Protein AF-A0A0M3IWB3-F1 (afdb_monomer)

Solvent-accessible surface area (backbone atoms only — not comparable to full-atom values): 6618 Å² total; per-residue (Å²): 132,57,75,64,59,54,53,50,51,54,52,51,48,53,53,42,49,54,52,33,54,54,52,48,64,67,45,49,62,55,31,50,73,70,66,42,45,44,66,56,84,92,49,93,61,86,59,78,41,57,66,69,60,64,56,52,48,50,52,42,48,53,53,50,46,64,68,48,54,59,56,63,51,50,56,49,54,63,53,45,62,64,67,50,47,62,61,55,49,57,51,50,55,54,48,51,54,52,51,52,52,52,53,50,51,50,50,51,53,53,55,60,66,71,75,113

Mean predicted aligned error: 12.79 Å

Sequence (116 aa):
MTPLSLFASVLLSCVGGFISYHTILEYLPIFIQRKLYGKDQCKISNVPIPEPVGVISAAVYLIVMFIFIPFPFYEWTQTEWVFVSPQRFVYRDTLELLLNNMRGILRLIRSILFIY

InterPro domains:
  IPR033895 UDP-GlcNAc-dolichyl-phosphate GlcNAc phosphotransferase [PTHR10571] (4-83)

Radius of gyration: 32.8 Å; Cα contacts (8 Å, |Δi|>4): 49; chains: 1; bounding box: 59×48×95 Å

Nearest PDB structures (foldseek):
  6bw6-assembly2_C  TM=9.543E-01  e=9.085E-04  Homo sapiens
  6bw5-assembly2_C  TM=9.530E-01  e=1.114E-03  Homo sapiens
  6bw6-assembly1_A  TM=9.568E-01  e=1.794E-03  Homo sapiens
  6bw6-assembly1_B  TM=9.631E-01  e=2.200E-03  Homo sapiens
  6bw6-assembly2_D  TM=9.592E-01  e=2.355E-03  Homo sapiens

Organism: Ascaris lumbricoides (NCBI:txid6252)

pLDDT: mean 83.45, std 11.67, range [49.53, 96.31]

Foldseek 3Di:
DPVVLVVLLVVLVVVLVVVLVVVLVVCFVVQVVVVQWDADPVDPDRDTGHDVSVVSSVVSVVVSVVVSVVPVVVVVVVVVVVVVVVVVVVVVVVVVVVVVVVVVVVVVVVVVVVVD

Structure (mmCIF, N/CA/C/O backbone):
data_AF-A0A0M3IWB3-F1
#
_entry.id   AF-A0A0M3IWB3-F1
#
loop_
_atom_site.group_PDB
_atom_site.id
_atom_site.type_symbol
_atom_site.label_atom_id
_atom_site.label_alt_id
_atom_site.label_comp_id
_atom_site.label_asym_id
_atom_site.label_entity_id
_atom_site.label_seq_id
_atom_site.pdbx_PDB_ins_code
_atom_site.Cartn_x
_atom_site.Cartn_y
_atom_site.Cartn_z
_atom_site.occupancy
_atom_site.B_iso_or_equiv
_atom_site.auth_seq_id
_atom_site.auth_comp_id
_atom_site.auth_asym_id
_atom_site.auth_atom_id
_atom_site.pdbx_PDB_model_num
ATOM 1 N N . MET A 1 1 ? 18.273 -1.103 -5.853 1.00 59.25 1 MET A N 1
ATOM 2 C CA . MET A 1 1 ? 16.978 -0.396 -5.812 1.00 59.25 1 MET A CA 1
ATOM 3 C C . MET A 1 1 ? 17.151 0.882 -6.588 1.00 59.25 1 MET A C 1
ATOM 5 O O . MET A 1 1 ? 18.005 1.686 -6.221 1.00 59.25 1 MET A O 1
ATOM 9 N N . THR A 1 2 ? 16.441 1.035 -7.699 1.00 74.81 2 THR A N 1
ATOM 10 C CA . THR A 1 2 ? 16.530 2.293 -8.444 1.00 74.81 2 THR A CA 1
ATOM 11 C C . THR A 1 2 ? 15.846 3.406 -7.636 1.00 74.81 2 THR A C 1
ATOM 13 O O . THR A 1 2 ? 14.903 3.121 -6.890 1.00 74.81 2 THR A O 1
ATOM 16 N N . PRO A 1 3 ? 16.265 4.677 -7.760 1.00 81.69 3 PRO A N 1
ATOM 17 C CA . PRO A 1 3 ? 15.565 5.794 -7.117 1.00 81.69 3 PRO A CA 1
ATOM 18 C C . PRO A 1 3 ? 14.075 5.865 -7.503 1.00 81.69 3 PRO A C 1
ATOM 20 O O . PRO A 1 3 ? 13.265 6.370 -6.728 1.00 81.69 3 PRO A O 1
ATOM 23 N N . LEU A 1 4 ? 13.695 5.294 -8.654 1.00 80.06 4 LEU A N 1
ATOM 24 C CA . LEU A 1 4 ? 12.310 5.186 -9.106 1.00 80.06 4 LEU A CA 1
ATOM 25 C C . LEU A 1 4 ? 11.465 4.286 -8.189 1.00 80.06 4 LEU A C 1
ATOM 27 O O . LEU A 1 4 ? 10.370 4.688 -7.806 1.00 80.06 4 LEU A O 1
ATOM 31 N N . SER A 1 5 ? 11.971 3.114 -7.780 1.00 82.50 5 SER A N 1
ATOM 32 C CA . SER A 1 5 ? 11.256 2.229 -6.838 1.00 82.50 5 SER A CA 1
ATOM 33 C C . SER A 1 5 ? 11.033 2.865 -5.466 1.00 82.50 5 SER A C 1
ATOM 35 O O . SER A 1 5 ? 9.981 2.668 -4.860 1.00 82.50 5 SER A O 1
ATOM 37 N N . LEU A 1 6 ? 11.997 3.660 -4.992 1.00 84.81 6 LEU A N 1
ATOM 38 C CA . LEU A 1 6 ? 11.894 4.387 -3.725 1.00 84.81 6 LEU A CA 1
ATOM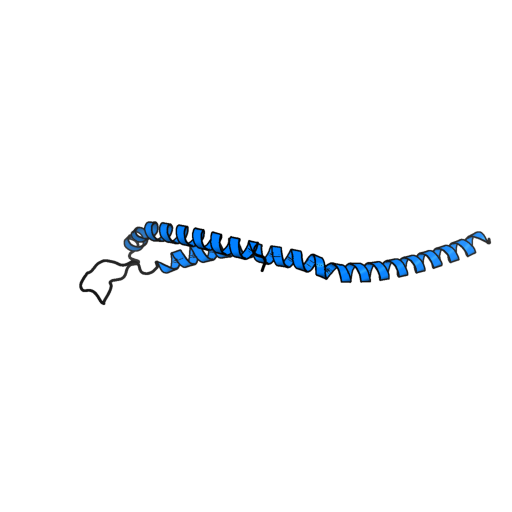 39 C C . LEU A 1 6 ? 10.862 5.514 -3.809 1.00 84.81 6 LEU A C 1
ATOM 41 O O . LEU A 1 6 ? 10.055 5.686 -2.902 1.00 84.81 6 LEU A O 1
ATOM 45 N N . PHE A 1 7 ? 10.850 6.265 -4.910 1.00 89.00 7 PHE A N 1
ATOM 46 C CA . PHE A 1 7 ? 9.839 7.300 -5.111 1.00 89.00 7 PHE A CA 1
ATOM 47 C C . PHE A 1 7 ? 8.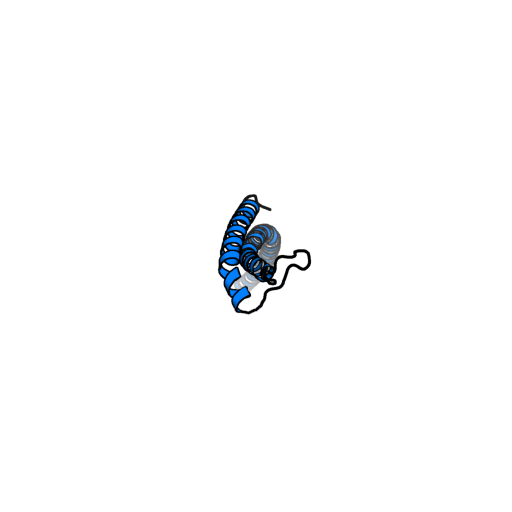435 6.694 -5.236 1.00 89.00 7 PHE A C 1
ATOM 49 O O . PHE A 1 7 ? 7.489 7.185 -4.620 1.00 89.00 7 PHE A O 1
ATOM 56 N N . ALA A 1 8 ? 8.313 5.586 -5.973 1.00 87.44 8 ALA A N 1
ATOM 57 C CA . ALA A 1 8 ? 7.064 4.850 -6.104 1.00 87.44 8 ALA A CA 1
ATOM 58 C C . ALA A 1 8 ? 6.559 4.348 -4.744 1.00 87.44 8 ALA A C 1
ATOM 60 O O . ALA A 1 8 ? 5.387 4.543 -4.440 1.00 87.44 8 ALA A O 1
ATOM 61 N N . SER A 1 9 ? 7.419 3.769 -3.897 1.00 89.44 9 SER A N 1
ATOM 62 C CA . SER A 1 9 ? 7.004 3.254 -2.584 1.00 89.44 9 SER A CA 1
ATOM 63 C C . SER A 1 9 ? 6.551 4.356 -1.625 1.00 89.44 9 SER A C 1
ATOM 65 O O . SER A 1 9 ? 5.553 4.179 -0.921 1.00 89.44 9 SER A O 1
ATOM 67 N N . VAL A 1 10 ? 7.221 5.512 -1.624 1.00 92.62 10 VAL A N 1
ATOM 68 C CA . VAL A 1 10 ? 6.823 6.673 -0.813 1.00 92.62 10 VAL A CA 1
ATOM 69 C C . VAL A 1 10 ? 5.476 7.219 -1.279 1.00 92.62 10 VAL A C 1
ATOM 71 O O . VAL A 1 10 ? 4.579 7.413 -0.459 1.00 92.62 10 VAL A O 1
ATOM 74 N N . LEU A 1 11 ? 5.292 7.406 -2.589 1.00 93.12 11 LEU A N 1
ATOM 75 C CA . LEU A 1 11 ? 4.034 7.903 -3.150 1.00 93.12 11 LEU A CA 1
ATOM 76 C C . LEU A 1 11 ? 2.878 6.941 -2.848 1.00 93.12 11 LEU A C 1
ATOM 78 O O . LEU A 1 11 ? 1.831 7.373 -2.363 1.00 93.12 11 LEU A O 1
ATOM 82 N N . LEU A 1 12 ? 3.085 5.637 -3.055 1.00 91.50 12 LEU A N 1
ATOM 83 C CA . LEU A 1 12 ? 2.086 4.605 -2.767 1.00 91.50 12 LEU A CA 1
ATOM 84 C C . LEU A 1 12 ? 1.734 4.553 -1.273 1.00 91.50 12 LEU A C 1
ATOM 86 O O . LEU A 1 12 ? 0.573 4.351 -0.928 1.00 91.50 12 LEU A O 1
ATOM 90 N N . SER A 1 13 ? 2.710 4.781 -0.391 1.00 92.56 13 SER A N 1
ATOM 91 C CA . SER A 1 13 ? 2.494 4.824 1.061 1.00 92.56 13 SER A CA 1
ATOM 92 C C . SER A 1 13 ? 1.687 6.050 1.487 1.00 92.56 13 SER A C 1
ATOM 94 O O . SER A 1 13 ? 0.764 5.919 2.288 1.00 92.56 13 SER A O 1
ATOM 96 N N . CYS A 1 14 ? 1.971 7.230 0.925 1.00 95.25 14 CYS A N 1
ATOM 97 C CA . CYS A 1 14 ? 1.189 8.443 1.186 1.00 95.25 14 CYS A CA 1
ATOM 98 C C . CYS A 1 14 ? -0.264 8.284 0.721 1.00 95.25 14 CYS A C 1
ATOM 100 O O . CYS A 1 14 ? -1.194 8.582 1.471 1.00 95.25 14 CYS A O 1
ATOM 102 N N . VAL A 1 15 ? -0.464 7.764 -0.493 1.00 95.00 15 VAL A N 1
ATOM 103 C CA . VAL A 1 15 ? -1.800 7.499 -1.047 1.00 95.00 15 VAL A CA 1
ATOM 104 C C . VAL A 1 15 ? -2.526 6.430 -0.228 1.00 95.00 15 VAL A C 1
ATOM 106 O O . VAL A 1 15 ? -3.680 6.624 0.144 1.00 95.00 15 VAL A O 1
ATOM 109 N N . GLY A 1 16 ? -1.849 5.335 0.121 1.00 93.81 16 GLY A N 1
ATOM 110 C CA . GLY A 1 16 ? -2.402 4.276 0.964 1.00 93.81 16 GLY A CA 1
ATOM 111 C C . GLY A 1 16 ? -2.806 4.775 2.352 1.00 93.81 16 GLY A C 1
ATOM 112 O O . GLY A 1 16 ? -3.879 4.430 2.841 1.00 93.81 16 GLY A O 1
ATOM 113 N N . GLY A 1 17 ? -1.996 5.642 2.966 1.00 94.50 17 GLY A N 1
ATOM 114 C CA . GLY A 1 17 ? -2.314 6.285 4.241 1.00 94.50 17 GLY A CA 1
ATOM 115 C C . GLY A 1 17 ? -3.538 7.197 4.151 1.00 94.50 17 GLY A C 1
ATOM 116 O O . GLY A 1 17 ? -4.417 7.126 5.009 1.00 94.50 17 GLY A O 1
ATOM 117 N N . PHE A 1 18 ? -3.637 7.994 3.084 1.00 96.31 18 PHE A N 1
ATOM 118 C CA . PHE A 1 18 ? -4.791 8.860 2.833 1.00 96.31 18 PHE A CA 1
ATOM 119 C C . PHE A 1 18 ? -6.084 8.055 2.643 1.00 96.31 18 PHE A C 1
ATOM 121 O O . PHE A 1 18 ? -7.093 8.342 3.287 1.00 96.31 18 PHE A O 1
ATOM 128 N N . ILE A 1 19 ? -6.040 7.005 1.817 1.00 95.19 19 ILE A N 1
ATOM 129 C CA . ILE A 1 19 ? -7.179 6.106 1.595 1.00 95.19 19 ILE A CA 1
ATOM 130 C C . ILE A 1 19 ? -7.580 5.434 2.910 1.00 95.19 19 ILE A C 1
ATOM 132 O O . ILE A 1 19 ? -8.744 5.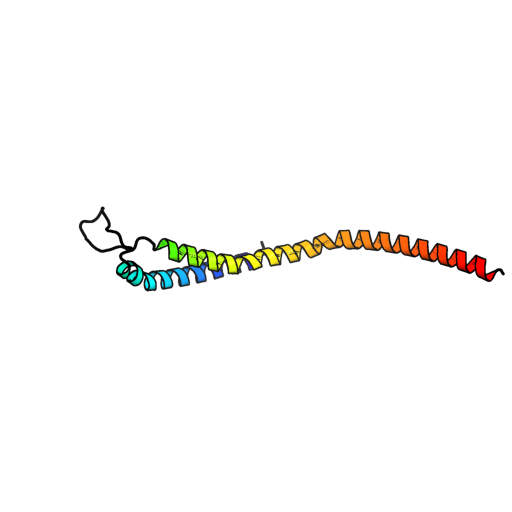495 3.291 1.00 95.19 19 ILE A O 1
ATOM 136 N N . SER A 1 20 ? -6.619 4.861 3.640 1.00 95.25 20 SER A N 1
ATOM 137 C CA . SER A 1 20 ? -6.865 4.204 4.928 1.00 95.25 20 SER A CA 1
ATOM 138 C C . SER A 1 20 ? -7.550 5.141 5.923 1.00 95.25 20 SER A C 1
ATOM 140 O O . SER A 1 20 ? -8.550 4.763 6.528 1.00 95.25 20 SER A O 1
ATOM 142 N N . TYR A 1 21 ? -7.085 6.388 6.044 1.00 95.38 21 TYR A N 1
ATOM 143 C CA . TYR A 1 21 ? -7.698 7.380 6.927 1.00 95.38 21 TYR A CA 1
ATOM 144 C C . TYR A 1 21 ? -9.169 7.648 6.575 1.00 95.38 21 TYR A C 1
ATOM 146 O O . TYR A 1 21 ? -10.039 7.567 7.445 1.00 95.38 21 TYR A O 1
ATOM 154 N N . HIS A 1 22 ? -9.458 7.913 5.299 1.00 95.69 22 HIS A N 1
ATOM 155 C CA . HIS A 1 22 ? -10.823 8.175 4.844 1.00 95.69 22 HIS A CA 1
ATOM 156 C C . HIS A 1 22 ? -11.736 6.954 5.001 1.00 95.69 22 HIS A C 1
ATOM 158 O O . HIS A 1 22 ? -12.848 7.085 5.513 1.00 95.69 22 HIS A O 1
ATOM 164 N N . THR A 1 23 ? -11.258 5.764 4.634 1.00 93.62 23 THR A N 1
ATOM 165 C CA . THR A 1 23 ? -12.023 4.520 4.772 1.00 93.62 23 THR A CA 1
ATOM 166 C C . THR A 1 23 ? -12.290 4.188 6.237 1.00 93.62 23 THR A C 1
ATOM 168 O O . THR A 1 23 ? -13.393 3.772 6.571 1.00 93.62 23 THR A O 1
ATOM 171 N N . ILE A 1 24 ? -11.334 4.406 7.147 1.00 94.25 24 ILE A N 1
ATOM 172 C CA . ILE A 1 24 ? -11.576 4.185 8.578 1.00 94.25 24 ILE A CA 1
ATOM 173 C C . ILE A 1 24 ? -12.756 5.042 9.040 1.00 94.25 24 ILE A C 1
ATOM 175 O O . ILE A 1 24 ? -13.703 4.488 9.594 1.00 94.25 24 ILE A O 1
ATOM 179 N N . LEU A 1 25 ? -12.741 6.351 8.763 1.00 93.00 25 LEU A N 1
ATOM 180 C CA . LEU A 1 25 ? -13.802 7.271 9.189 1.00 93.00 25 LEU A CA 1
ATOM 181 C C . LEU A 1 25 ? -15.188 6.879 8.661 1.00 93.00 25 LEU A C 1
ATOM 183 O O . LEU A 1 25 ? -16.166 6.953 9.404 1.00 93.00 25 LEU A O 1
ATOM 187 N N . GLU A 1 26 ? -15.270 6.432 7.409 1.00 93.69 26 GLU A N 1
ATOM 188 C CA . GLU A 1 26 ?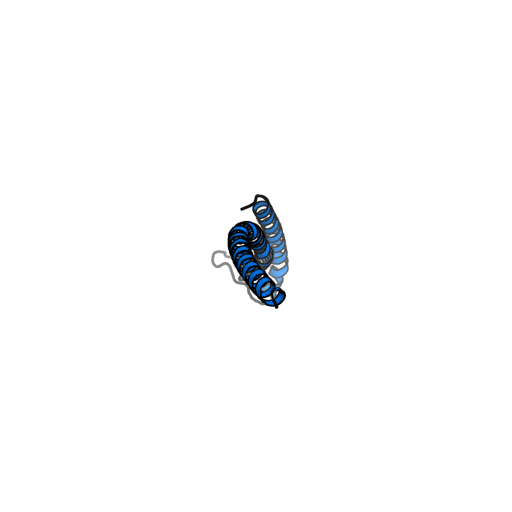 -16.526 6.015 6.778 1.00 93.69 26 GLU A CA 1
ATOM 189 C C . GLU A 1 26 ? -17.104 4.730 7.398 1.00 93.69 26 GLU A C 1
ATOM 191 O O . GLU A 1 26 ? -18.317 4.598 7.564 1.00 93.69 26 GLU A O 1
ATOM 196 N N . TYR A 1 27 ? -16.244 3.793 7.802 1.00 92.00 27 TYR A N 1
ATOM 197 C CA . TYR A 1 27 ? -16.667 2.494 8.334 1.00 92.00 27 TYR A CA 1
ATOM 198 C C . TYR A 1 27 ? -16.870 2.469 9.857 1.00 92.00 27 TYR A C 1
ATOM 200 O O . TYR A 1 27 ? -17.518 1.546 10.360 1.00 92.00 27 TYR A O 1
ATOM 208 N N . LEU A 1 28 ? -16.396 3.479 10.602 1.00 91.06 28 LEU A N 1
ATOM 209 C CA . LEU A 1 28 ? -16.676 3.639 12.041 1.00 91.06 28 LEU A CA 1
ATOM 210 C C . LEU A 1 28 ? -18.171 3.450 12.393 1.00 91.06 28 LEU A C 1
ATOM 212 O O . LEU A 1 28 ? -18.468 2.596 13.236 1.00 91.06 28 LEU A O 1
ATOM 216 N N . PRO A 1 29 ? -19.133 4.168 11.770 1.00 90.62 29 PRO A N 1
ATOM 217 C CA . PRO A 1 29 ? -20.551 4.004 12.096 1.00 90.62 29 PRO A CA 1
ATOM 218 C C . PRO A 1 29 ? -21.089 2.610 11.745 1.00 90.62 29 PRO A C 1
ATOM 220 O O . PRO A 1 29 ? -21.963 2.101 12.445 1.00 90.62 29 PRO A O 1
ATOM 223 N N . ILE A 1 30 ? -20.555 1.961 10.706 1.00 91.38 30 ILE A N 1
ATOM 224 C CA . ILE A 1 30 ? -20.993 0.631 10.256 1.00 91.38 30 ILE A CA 1
ATOM 225 C C . ILE A 1 30 ? -20.636 -0.434 11.301 1.00 91.38 30 ILE A C 1
ATOM 227 O O . ILE A 1 30 ? -21.449 -1.311 11.601 1.00 91.38 30 ILE A O 1
ATOM 231 N N . PHE A 1 31 ? -19.447 -0.356 11.903 1.00 91.38 31 P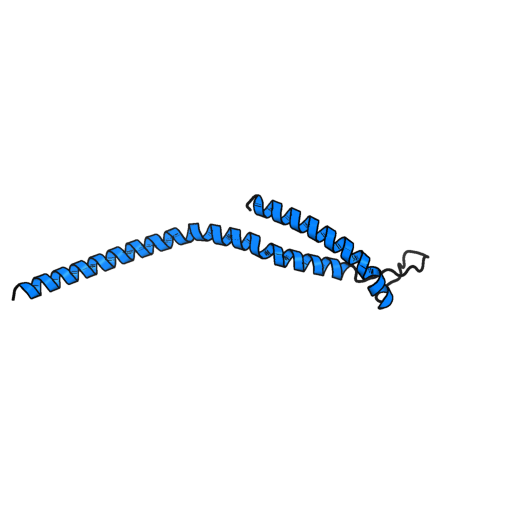HE A N 1
ATOM 232 C CA . PHE A 1 31 ? -19.057 -1.281 12.971 1.00 91.38 31 PHE A CA 1
ATOM 233 C C . PHE A 1 31 ? -19.900 -1.106 14.230 1.00 91.38 31 PHE A C 1
ATOM 235 O O . PHE A 1 31 ? -20.307 -2.099 14.839 1.00 91.38 31 PHE A O 1
ATOM 242 N N . ILE A 1 32 ? -20.234 0.140 14.572 1.00 89.44 32 ILE A N 1
ATOM 243 C CA . ILE A 1 32 ? -21.118 0.438 15.701 1.00 89.44 32 ILE A CA 1
ATOM 244 C C . ILE A 1 32 ? -22.516 -0.150 15.449 1.00 89.44 32 ILE A C 1
ATOM 246 O O . ILE A 1 32 ? -23.057 -0.840 16.312 1.00 89.44 32 ILE A O 1
ATOM 250 N N . GLN A 1 33 ? -23.069 0.025 14.243 1.00 90.81 33 GLN A N 1
ATOM 251 C CA . GLN A 1 33 ? -24.365 -0.555 13.854 1.00 90.81 33 GLN A CA 1
ATOM 252 C C . GLN A 1 33 ? -24.378 -2.088 13.935 1.00 90.81 33 GLN A C 1
ATOM 254 O O . GLN A 1 33 ? -25.378 -2.681 14.338 1.00 90.81 33 GLN A O 1
ATOM 259 N N . ARG A 1 34 ? -23.264 -2.744 13.592 1.00 91.12 34 ARG A N 1
ATOM 260 C CA . ARG A 1 34 ? -23.123 -4.210 13.636 1.00 91.12 34 ARG A CA 1
ATOM 261 C C . ARG A 1 34 ? -22.825 -4.773 15.027 1.00 91.12 34 ARG A C 1
ATOM 263 O O . ARG A 1 34 ? -22.582 -5.970 15.140 1.00 91.12 34 ARG A O 1
ATOM 270 N N . LYS A 1 35 ? -22.848 -3.945 16.078 1.00 88.00 35 LYS A N 1
ATOM 271 C CA . LYS A 1 35 ? -22.461 -4.325 17.449 1.00 88.00 35 LYS A CA 1
ATOM 272 C C . LYS A 1 35 ? -21.017 -4.840 17.562 1.00 88.00 35 LYS A C 1
ATOM 274 O O . LYS A 1 35 ? -20.694 -5.567 18.493 1.00 88.00 35 LYS A O 1
ATOM 279 N N . LEU A 1 36 ? -20.147 -4.440 16.632 1.00 89.31 36 LEU A N 1
ATOM 280 C CA . LEU A 1 36 ? -18.709 -4.727 16.645 1.00 89.31 36 LEU A CA 1
ATOM 281 C C . LEU A 1 36 ? -17.963 -3.594 17.360 1.00 89.31 36 LEU A C 1
ATOM 283 O O . LEU A 1 36 ? -17.084 -2.940 16.793 1.00 89.31 36 LEU A O 1
ATOM 287 N N . TYR A 1 37 ? -18.384 -3.310 18.589 1.00 90.12 37 TYR A N 1
ATOM 288 C CA . TYR A 1 37 ? -17.819 -2.262 19.425 1.00 90.12 37 TYR A CA 1
ATOM 289 C C . TYR A 1 37 ? -17.611 -2.769 20.851 1.00 90.12 37 TYR A C 1
ATOM 291 O O . TYR A 1 37 ? -18.412 -3.542 21.375 1.00 90.12 37 TYR A O 1
ATOM 299 N N . GLY A 1 38 ? -16.553 -2.277 21.478 1.00 87.94 38 GLY A N 1
ATOM 300 C CA . GLY A 1 38 ? -16.206 -2.516 22.867 1.00 87.94 38 GLY A CA 1
ATOM 301 C C . GLY A 1 38 ? -16.366 -1.252 23.699 1.00 87.94 38 GLY A C 1
ATOM 302 O O . GLY A 1 38 ? -16.576 -0.149 23.185 1.00 87.94 38 GLY A O 1
ATOM 303 N N . LYS A 1 39 ? -16.250 -1.410 25.016 1.00 89.00 39 LYS A N 1
ATOM 304 C CA . LYS A 1 39 ? -16.156 -0.295 25.959 1.00 89.00 39 LYS A CA 1
ATOM 305 C C . LYS A 1 39 ? -14.725 -0.203 26.474 1.00 89.00 39 LYS A C 1
ATOM 307 O O . LYS A 1 39 ? -14.173 -1.206 26.926 1.00 89.00 39 LYS A O 1
ATOM 312 N N . ASP A 1 40 ? -14.179 1.009 26.485 1.00 89.62 40 ASP A N 1
ATOM 313 C CA . ASP A 1 40 ? -12.932 1.312 27.189 1.00 89.62 40 ASP A CA 1
ATOM 314 C C . ASP A 1 40 ? -13.111 1.071 28.698 1.00 89.62 40 ASP A C 1
ATOM 316 O O . ASP A 1 40 ? -13.834 1.803 29.377 1.00 89.62 40 ASP A O 1
ATOM 320 N N . GLN A 1 41 ? -12.478 0.018 29.222 1.00 88.31 41 GLN A N 1
ATOM 321 C CA . GLN A 1 41 ? -12.557 -0.352 30.641 1.00 88.31 41 GLN A CA 1
ATOM 322 C C . GLN A 1 41 ? -11.762 0.602 31.541 1.00 88.31 41 GLN A C 1
ATOM 324 O O . GLN A 1 41 ? -11.991 0.645 32.748 1.00 88.31 41 GLN A O 1
ATOM 329 N N . CYS A 1 42 ? -10.854 1.391 30.966 1.00 89.00 42 CYS A N 1
ATOM 330 C CA . CYS A 1 42 ? -10.028 2.347 31.696 1.00 89.00 42 CYS A CA 1
ATOM 331 C C . CYS A 1 42 ? -10.718 3.711 31.864 1.00 89.00 42 CYS A C 1
ATOM 333 O O . CYS A 1 42 ? -10.160 4.605 32.503 1.00 89.00 42 CYS A O 1
ATOM 335 N N . LYS A 1 43 ? -11.926 3.895 31.309 1.00 89.62 43 LYS A N 1
ATOM 336 C CA . LYS A 1 43 ? -12.715 5.128 31.422 1.00 89.62 43 LYS A CA 1
ATOM 337 C C . LYS A 1 43 ? -14.106 4.880 31.992 1.00 89.62 43 LYS A C 1
ATOM 339 O O . LYS A 1 43 ? -14.789 3.908 31.687 1.00 89.62 43 LYS A O 1
ATOM 344 N N . ILE A 1 44 ? -14.567 5.855 32.775 1.00 87.44 44 ILE A N 1
ATOM 345 C CA . ILE A 1 44 ? -15.935 5.891 33.313 1.00 87.44 44 ILE A CA 1
ATOM 346 C C . ILE A 1 44 ? -16.960 6.108 32.180 1.00 87.44 44 ILE A C 1
ATOM 348 O O . ILE A 1 44 ? -18.104 5.664 32.275 1.00 87.44 44 ILE A O 1
ATOM 352 N N . SER A 1 45 ? -16.553 6.750 31.078 1.00 85.81 45 SER A N 1
ATOM 353 C CA . SER A 1 45 ? -17.419 7.011 29.926 1.00 85.81 45 SER A CA 1
ATOM 354 C C . SER A 1 45 ? -17.803 5.727 29.184 1.00 85.81 45 SER A C 1
ATOM 356 O O . SER A 1 45 ? -16.939 4.947 28.796 1.00 85.81 45 SER A O 1
ATOM 358 N N . ASN A 1 46 ? -19.094 5.553 28.902 1.00 81.50 46 ASN A N 1
ATOM 359 C CA . ASN A 1 46 ? -19.641 4.409 28.161 1.00 81.50 46 ASN A CA 1
ATOM 360 C C . ASN A 1 46 ? -19.735 4.671 26.644 1.00 81.50 46 ASN A C 1
ATOM 362 O O . ASN A 1 46 ? -20.724 4.301 26.016 1.00 81.50 46 ASN A O 1
ATOM 366 N N . VAL A 1 47 ? -18.750 5.355 26.053 1.00 87.38 47 VAL A N 1
ATOM 367 C CA . VAL A 1 47 ? -18.750 5.601 24.602 1.00 87.38 47 VAL A CA 1
ATOM 368 C C . VAL A 1 47 ? -18.353 4.301 23.887 1.00 87.38 47 VAL A C 1
ATOM 370 O O . VAL A 1 47 ? -17.314 3.737 24.236 1.00 87.38 47 VAL A O 1
ATOM 373 N N . PRO A 1 48 ? -19.152 3.801 22.925 1.00 86.06 48 PRO A N 1
ATOM 374 C CA . PRO A 1 48 ? -18.817 2.596 22.173 1.00 86.06 48 PRO A CA 1
ATOM 375 C C . PRO A 1 48 ? -17.639 2.866 21.230 1.00 86.06 48 PRO A C 1
ATOM 377 O O . PRO A 1 48 ? -17.665 3.824 20.457 1.00 86.06 48 PRO A O 1
ATOM 380 N N . ILE A 1 49 ? -16.614 2.015 21.281 1.00 88.19 49 ILE A N 1
ATOM 381 C CA . ILE A 1 49 ? -15.408 2.124 20.451 1.00 88.19 49 ILE A CA 1
ATOM 382 C C . ILE A 1 49 ? -15.368 0.925 19.503 1.00 88.19 49 ILE A C 1
ATOM 384 O O . ILE A 1 49 ? -15.417 -0.210 19.973 1.00 88.19 49 ILE A O 1
ATOM 388 N N . PRO A 1 50 ? -15.285 1.131 18.181 1.00 90.31 50 PRO A N 1
ATOM 389 C CA . PRO A 1 50 ? -15.210 0.023 17.239 1.00 90.31 50 PRO A CA 1
ATOM 390 C C . PRO A 1 50 ? -13.897 -0.752 17.408 1.00 90.31 50 PRO A C 1
ATOM 392 O O . PRO A 1 50 ? -12.815 -0.171 17.378 1.00 90.31 50 PRO A O 1
ATOM 395 N N . GLU A 1 51 ? -13.997 -2.071 17.571 1.00 88.38 51 GLU A N 1
ATOM 396 C CA . GLU A 1 51 ? -12.843 -2.954 17.804 1.00 88.38 51 GLU A CA 1
ATOM 397 C C . GLU A 1 51 ? -12.080 -3.325 16.515 1.00 88.38 51 GLU A C 1
ATOM 399 O O . GLU A 1 51 ? -10.847 -3.277 16.521 1.00 88.38 51 GLU A O 1
ATOM 404 N N . PRO A 1 52 ? -12.736 -3.642 15.374 1.00 90.12 52 PRO A N 1
ATOM 405 C CA . PRO A 1 52 ? -12.034 -4.154 14.196 1.00 90.12 52 PRO A CA 1
ATOM 406 C C . PRO A 1 52 ? -11.526 -3.051 13.246 1.00 90.12 52 PRO A C 1
ATOM 408 O O . PRO A 1 52 ? -11.495 -3.241 12.030 1.00 90.12 52 PRO A O 1
ATOM 411 N N . VAL A 1 53 ? -11.085 -1.900 13.767 1.00 92.12 53 VAL A N 1
ATOM 412 C CA . VAL A 1 53 ? -10.537 -0.805 12.933 1.00 92.12 53 VAL A CA 1
ATOM 413 C C . VAL A 1 53 ? -9.246 -1.201 12.207 1.00 92.12 53 VAL A C 1
ATOM 415 O O . VAL A 1 53 ? -9.002 -0.756 11.087 1.00 92.12 53 VAL A O 1
ATOM 418 N N . GLY A 1 54 ? -8.451 -2.099 12.799 1.00 92.06 54 GLY A N 1
ATOM 419 C CA . GLY A 1 54 ? -7.217 -2.610 12.193 1.00 92.06 54 GLY A CA 1
ATOM 420 C C . GLY A 1 54 ? -7.444 -3.478 10.950 1.00 92.06 54 GLY A C 1
ATOM 421 O O . GLY A 1 54 ? -6.548 -3.607 10.121 1.00 92.06 54 GLY A O 1
ATOM 422 N N . VAL A 1 55 ? -8.644 -4.042 10.769 1.00 93.00 55 VAL A N 1
ATOM 423 C CA . VAL A 1 55 ? -8.951 -4.855 9.579 1.00 93.00 55 VAL A CA 1
ATOM 424 C C . VAL A 1 55 ? -8.987 -3.993 8.314 1.00 93.00 55 VAL A C 1
ATOM 426 O O . VAL A 1 55 ? -8.584 -4.446 7.244 1.00 93.00 55 VAL A O 1
ATOM 429 N N . ILE A 1 56 ? -9.414 -2.732 8.441 1.00 93.75 56 ILE A N 1
ATOM 430 C CA . ILE A 1 56 ? -9.481 -1.784 7.325 1.00 93.75 56 ILE A CA 1
ATOM 431 C C . ILE A 1 56 ? -8.076 -1.398 6.880 1.00 93.75 56 ILE A C 1
ATOM 433 O O . ILE A 1 56 ? -7.765 -1.471 5.692 1.00 93.75 56 ILE A O 1
ATOM 437 N N . SER A 1 57 ? -7.212 -1.027 7.828 1.00 93.38 57 SER A N 1
ATOM 438 C CA . SER A 1 57 ? -5.838 -0.648 7.504 1.00 93.38 57 SER A CA 1
ATOM 439 C C . SER A 1 57 ? -5.061 -1.817 6.895 1.00 93.38 57 SER A C 1
ATOM 441 O O . SER A 1 57 ? -4.322 -1.617 5.931 1.00 93.38 57 SER A O 1
ATOM 443 N N . ALA A 1 58 ? -5.283 -3.044 7.379 1.00 94.69 58 ALA A N 1
ATOM 444 C CA . ALA A 1 58 ? -4.705 -4.252 6.798 1.00 94.69 58 ALA A CA 1
ATOM 445 C C . ALA A 1 58 ? -5.188 -4.501 5.358 1.00 94.69 58 ALA A C 1
ATOM 447 O O . ALA A 1 58 ? -4.373 -4.788 4.483 1.00 94.69 58 ALA A O 1
ATOM 448 N N . ALA A 1 59 ? -6.487 -4.348 5.082 1.00 94.75 59 ALA A N 1
ATOM 449 C CA . ALA A 1 59 ? -7.029 -4.513 3.733 1.00 94.75 59 ALA A CA 1
ATOM 450 C C . ALA A 1 59 ? -6.433 -3.496 2.745 1.00 94.75 59 ALA A C 1
ATOM 452 O O . ALA A 1 59 ? -5.996 -3.875 1.657 1.00 94.75 59 ALA A O 1
ATOM 453 N N . VAL A 1 60 ? -6.346 -2.221 3.140 1.00 94.69 60 VAL A N 1
ATOM 454 C CA . VAL A 1 60 ? -5.720 -1.172 2.319 1.00 94.69 60 VAL A CA 1
ATOM 455 C C . VAL A 1 60 ? -4.241 -1.477 2.081 1.00 94.69 60 VAL A C 1
ATOM 457 O O . VAL A 1 60 ? -3.776 -1.382 0.947 1.00 94.69 60 VAL A O 1
ATOM 460 N N . TYR A 1 61 ? -3.513 -1.916 3.111 1.00 93.81 61 TYR A N 1
ATOM 461 C CA . TYR A 1 61 ? -2.112 -2.319 2.976 1.00 93.81 61 TYR A CA 1
ATOM 462 C C . TYR A 1 61 ? -1.922 -3.460 1.967 1.00 93.81 61 TYR A C 1
ATOM 464 O O . TYR A 1 61 ? -1.029 -3.385 1.126 1.00 93.81 61 TYR A O 1
ATOM 472 N N . LEU A 1 62 ? -2.775 -4.489 1.997 1.00 94.69 62 LEU A N 1
ATOM 473 C CA . LEU A 1 62 ? -2.697 -5.603 1.047 1.00 94.69 62 LEU A CA 1
ATOM 474 C C . LEU A 1 62 ? -2.936 -5.148 -0.398 1.00 94.69 62 LEU A C 1
ATOM 476 O O . LEU A 1 62 ? -2.203 -5.561 -1.293 1.00 94.69 62 LEU A O 1
ATOM 480 N N . ILE A 1 63 ? -3.906 -4.259 -0.631 1.00 93.88 63 ILE A N 1
ATOM 481 C CA . ILE A 1 63 ? -4.173 -3.687 -1.963 1.00 93.88 63 ILE A CA 1
ATOM 482 C C . ILE A 1 63 ? -2.959 -2.896 -2.462 1.00 93.88 63 ILE A C 1
ATOM 484 O O . ILE A 1 63 ? -2.508 -3.088 -3.592 1.00 93.88 63 ILE A O 1
ATOM 488 N N . VAL A 1 64 ? -2.398 -2.041 -1.605 1.00 93.44 64 VAL A N 1
ATOM 489 C CA . VAL A 1 64 ? -1.185 -1.265 -1.894 1.00 93.44 64 VAL A CA 1
ATOM 490 C C . VAL A 1 64 ? -0.016 -2.201 -2.214 1.00 93.44 64 VAL A C 1
ATOM 492 O O . VAL A 1 64 ? 0.692 -1.981 -3.193 1.00 93.44 64 VAL A O 1
ATOM 495 N N . MET A 1 65 ? 0.157 -3.289 -1.461 1.00 91.31 65 MET A N 1
ATOM 496 C CA . MET A 1 65 ? 1.183 -4.295 -1.742 1.00 91.31 65 MET A CA 1
ATOM 497 C C . MET A 1 65 ? 0.964 -5.008 -3.075 1.00 91.31 65 MET A C 1
ATOM 499 O O . MET A 1 65 ? 1.925 -5.149 -3.827 1.00 91.31 65 MET A O 1
ATOM 503 N N . PHE A 1 66 ? -0.265 -5.386 -3.436 1.00 92.62 66 PHE A N 1
ATOM 504 C CA . PHE A 1 66 ? -0.533 -5.983 -4.750 1.00 92.62 66 PHE A CA 1
ATOM 505 C C . PHE A 1 66 ? -0.158 -5.057 -5.910 1.00 92.62 66 PHE A C 1
ATOM 507 O O . PHE A 1 66 ? 0.387 -5.520 -6.910 1.00 92.62 66 PHE A O 1
ATOM 514 N N . ILE A 1 67 ? -0.381 -3.750 -5.757 1.00 89.62 67 ILE A N 1
ATOM 515 C CA . ILE A 1 67 ? 0.036 -2.741 -6.741 1.00 89.62 67 ILE A CA 1
ATOM 516 C C . ILE A 1 67 ? 1.558 -2.538 -6.719 1.00 89.62 67 ILE A C 1
ATOM 518 O O . ILE A 1 67 ? 2.153 -2.255 -7.756 1.00 89.62 67 ILE A O 1
ATOM 522 N N . PHE A 1 68 ? 2.205 -2.696 -5.562 1.00 88.88 68 PHE A N 1
ATOM 523 C CA . PHE A 1 68 ? 3.649 -2.518 -5.414 1.00 88.88 68 PHE A CA 1
ATOM 524 C C . PHE A 1 68 ? 4.474 -3.683 -5.979 1.00 88.88 68 PHE A C 1
ATOM 526 O O . PHE A 1 68 ? 5.533 -3.438 -6.545 1.00 88.88 68 PHE A O 1
ATOM 533 N N . ILE A 1 69 ? 4.003 -4.931 -5.880 1.00 89.12 69 ILE A N 1
ATOM 534 C CA . ILE A 1 69 ? 4.700 -6.139 -6.368 1.00 89.12 69 ILE A CA 1
ATOM 535 C C . ILE A 1 69 ? 5.282 -6.017 -7.795 1.00 89.12 69 ILE A C 1
ATOM 537 O O . ILE A 1 69 ? 6.448 -6.371 -7.966 1.00 89.12 69 ILE A O 1
ATOM 541 N N . PRO A 1 70 ? 4.575 -5.528 -8.835 1.00 85.31 70 PRO A N 1
ATOM 542 C CA . PRO A 1 70 ? 5.127 -5.480 -10.194 1.00 85.31 70 PRO A CA 1
ATOM 543 C C . PRO A 1 70 ? 6.374 -4.594 -10.347 1.00 85.31 70 PRO A C 1
ATOM 545 O O . PRO A 1 70 ? 7.178 -4.846 -11.242 1.00 85.31 70 PRO A O 1
ATOM 548 N N . PHE A 1 71 ? 6.579 -3.591 -9.487 1.00 83.75 71 PHE A N 1
ATOM 549 C CA . PHE A 1 71 ? 7.719 -2.671 -9.584 1.00 83.75 71 PHE A CA 1
ATOM 550 C C . PHE A 1 71 ? 9.084 -3.360 -9.379 1.00 83.75 71 PHE A C 1
ATOM 552 O O . PHE A 1 71 ? 9.909 -3.304 -10.294 1.00 83.75 71 PHE A O 1
ATOM 559 N N . PRO A 1 72 ? 9.357 -4.049 -8.250 1.00 82.44 72 PRO A N 1
ATOM 560 C CA . PRO A 1 72 ? 10.609 -4.781 -8.066 1.00 82.44 72 PRO A CA 1
ATOM 561 C C . PRO A 1 72 ? 10.763 -5.943 -9.055 1.00 82.44 72 PRO A C 1
ATOM 563 O O . PRO A 1 72 ? 11.882 -6.222 -9.481 1.00 82.44 72 PRO A O 1
ATOM 566 N N . PHE A 1 73 ? 9.667 -6.592 -9.471 1.00 82.81 73 PHE A N 1
ATOM 567 C CA . PHE A 1 73 ? 9.725 -7.634 -10.504 1.00 82.81 73 PHE A CA 1
ATOM 568 C C . PHE A 1 73 ? 10.174 -7.074 -11.859 1.00 82.81 73 PHE A C 1
ATOM 570 O O . PHE A 1 73 ? 1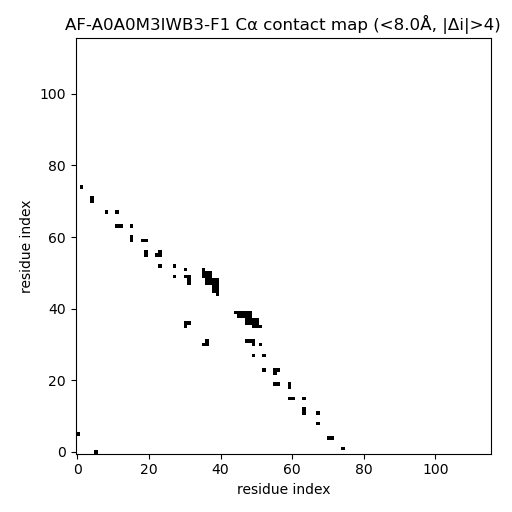1.003 -7.689 -12.531 1.00 82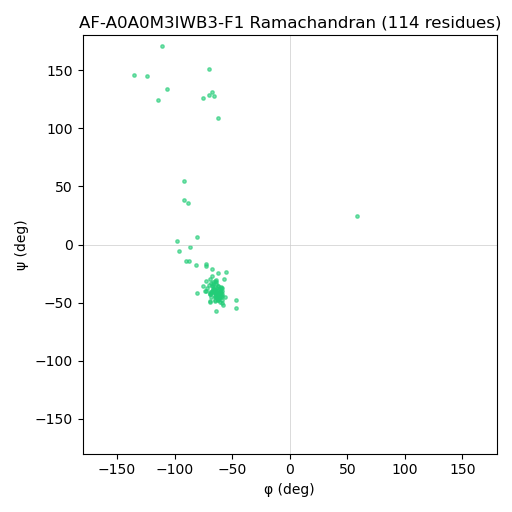.81 73 PHE A O 1
ATOM 577 N N . TYR A 1 74 ? 9.696 -5.892 -12.252 1.00 80.38 74 TYR A N 1
ATOM 578 C CA . TYR A 1 74 ? 10.158 -5.234 -13.473 1.00 80.38 74 TYR A CA 1
ATOM 579 C C . TYR A 1 74 ? 11.657 -4.899 -13.404 1.00 80.38 74 TYR A C 1
ATOM 581 O O . TYR A 1 74 ? 12.395 -5.211 -14.337 1.00 80.38 74 TYR A O 1
ATOM 589 N N . GLU A 1 75 ? 12.142 -4.359 -12.280 1.00 75.75 75 GLU A N 1
ATOM 590 C CA . GLU A 1 75 ? 13.580 -4.099 -12.078 1.00 75.75 75 GLU A CA 1
ATOM 591 C C . GLU A 1 75 ? 14.432 -5.373 -12.144 1.00 75.75 75 GLU A C 1
ATOM 593 O O . GLU A 1 75 ? 15.516 -5.379 -12.737 1.00 75.75 75 GLU A O 1
ATOM 598 N N . TRP A 1 76 ? 13.941 -6.463 -11.554 1.00 74.94 76 TRP A N 1
ATOM 599 C CA . TRP A 1 76 ? 14.626 -7.749 -11.581 1.00 74.94 76 TRP A CA 1
ATOM 600 C C . TRP A 1 76 ? 14.711 -8.310 -13.004 1.00 74.94 76 TRP A C 1
ATOM 602 O O . TRP A 1 76 ? 15.808 -8.617 -13.465 1.00 74.94 76 TRP A O 1
ATOM 612 N N . THR A 1 77 ? 13.603 -8.337 -13.754 1.00 76.50 77 THR A N 1
ATOM 613 C CA . THR A 1 77 ? 13.619 -8.824 -15.149 1.00 76.50 77 THR A CA 1
ATOM 614 C C . THR A 1 77 ? 14.548 -8.004 -16.047 1.00 76.50 77 THR A C 1
ATOM 616 O O . THR A 1 77 ? 15.294 -8.581 -16.833 1.00 76.50 77 THR A O 1
ATOM 619 N N . GLN A 1 78 ? 14.582 -6.674 -15.900 1.00 67.75 78 GLN A N 1
ATOM 620 C CA . GLN A 1 78 ? 15.524 -5.792 -16.611 1.00 67.75 78 GLN A CA 1
ATOM 621 C C . GLN A 1 78 ? 16.989 -6.152 -16.319 1.00 67.75 78 GLN A C 1
ATOM 623 O O . GLN A 1 78 ? 17.836 -6.101 -17.210 1.00 67.75 78 GLN A O 1
ATOM 628 N N . THR A 1 79 ? 17.274 -6.548 -15.080 1.00 62.44 79 THR A N 1
ATOM 629 C CA . THR A 1 79 ? 18.608 -6.958 -14.635 1.00 62.44 79 THR A CA 1
ATOM 6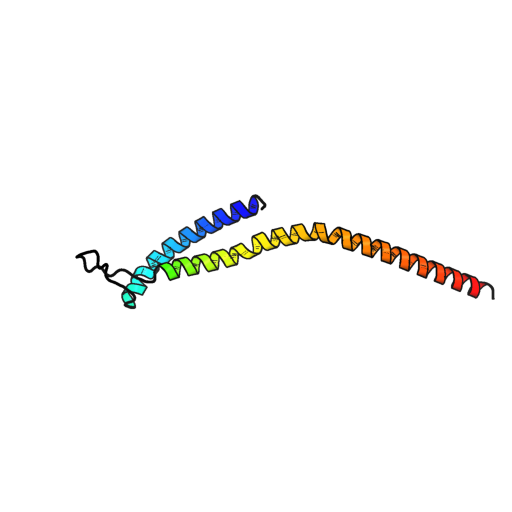30 C C . THR A 1 79 ? 18.988 -8.330 -15.203 1.00 62.44 79 THR A C 1
ATOM 632 O O . THR A 1 79 ? 20.114 -8.517 -15.660 1.00 62.44 79 THR A O 1
ATOM 635 N N . GLU A 1 80 ? 18.055 -9.282 -15.267 1.00 57.28 80 GLU A N 1
ATOM 636 C CA . GLU A 1 80 ? 18.317 -10.621 -15.814 1.00 57.28 80 GLU A CA 1
ATOM 637 C C . GLU A 1 80 ? 18.551 -10.644 -17.332 1.00 57.28 80 GLU A C 1
ATOM 639 O O . GLU A 1 80 ? 19.353 -11.452 -17.802 1.00 57.28 80 GLU A O 1
ATOM 644 N N . TRP A 1 81 ? 17.963 -9.727 -18.114 1.00 53.78 81 TRP A N 1
ATOM 645 C CA . TRP A 1 81 ? 18.283 -9.595 -19.549 1.00 53.78 81 TRP A CA 1
ATOM 646 C C . TRP A 1 81 ? 19.782 -9.350 -19.804 1.00 53.78 81 TRP A C 1
ATOM 648 O O . TRP A 1 81 ? 20.329 -9.804 -20.815 1.00 53.78 81 TRP A O 1
ATOM 658 N N . VAL A 1 82 ? 20.479 -8.705 -18.865 1.00 54.84 82 VAL A N 1
ATOM 659 C CA . VAL A 1 82 ? 21.938 -8.520 -18.921 1.00 54.84 82 VAL A CA 1
ATOM 660 C C . VAL A 1 82 ? 22.677 -9.839 -18.649 1.00 54.84 82 VAL A C 1
ATOM 662 O O . VAL A 1 82 ? 23.661 -10.138 -19.324 1.00 54.84 82 VAL A O 1
ATOM 665 N N . PHE A 1 83 ? 22.177 -10.682 -17.740 1.00 55.22 83 PHE A N 1
ATOM 666 C CA . PHE A 1 83 ? 22.810 -11.949 -17.337 1.00 55.22 83 PHE A CA 1
ATOM 667 C C . PHE A 1 83 ? 22.449 -13.169 -18.200 1.00 55.22 83 PHE A C 1
ATOM 669 O O . PHE A 1 83 ? 23.155 -14.174 -18.147 1.00 55.22 83 PHE A O 1
ATOM 676 N N . VAL A 1 84 ? 21.408 -13.101 -19.034 1.00 55.94 84 VAL A N 1
ATOM 677 C CA . VAL A 1 84 ? 21.089 -14.137 -20.044 1.00 55.94 84 VAL A CA 1
ATOM 678 C C . VAL A 1 84 ? 21.931 -13.967 -21.321 1.00 55.94 84 VAL A C 1
ATOM 680 O O . VAL A 1 84 ? 22.112 -14.908 -22.099 1.00 55.94 84 VAL A O 1
ATOM 683 N N . SER A 1 85 ? 22.524 -12.788 -21.524 1.00 55.59 85 SER A N 1
ATOM 684 C CA . SER A 1 85 ? 23.384 -12.493 -22.679 1.00 55.59 85 SER A CA 1
ATOM 685 C C . SER A 1 85 ? 24.624 -13.407 -22.803 1.00 55.59 85 SER A C 1
ATOM 687 O O . SER A 1 85 ? 24.862 -13.900 -23.908 1.00 55.59 85 SER A O 1
ATOM 689 N N . PRO A 1 86 ? 25.381 -13.738 -21.733 1.00 57.50 86 PRO A N 1
ATOM 690 C CA . PRO A 1 86 ? 26.539 -14.636 -21.814 1.00 57.50 86 PRO A CA 1
ATOM 691 C C . PRO A 1 86 ? 26.184 -16.050 -22.295 1.00 57.50 86 PRO A C 1
ATOM 693 O O . PRO A 1 86 ? 26.877 -16.605 -23.143 1.00 57.50 86 PRO A O 1
ATOM 696 N N . GLN A 1 87 ? 25.073 -16.620 -21.816 1.00 59.72 87 GLN A N 1
ATOM 697 C CA . GLN A 1 87 ? 24.627 -17.962 -22.220 1.00 59.72 87 GLN A CA 1
ATOM 698 C C . GLN A 1 87 ? 24.202 -17.992 -23.697 1.00 59.72 87 GLN A C 1
ATOM 700 O O . GLN A 1 87 ? 24.482 -18.953 -24.417 1.00 59.72 87 GLN A O 1
ATOM 705 N N . ARG A 1 88 ? 23.584 -16.905 -24.182 1.00 59.38 88 ARG A N 1
ATOM 706 C CA . ARG A 1 88 ? 23.207 -16.754 -25.595 1.00 59.38 88 ARG A CA 1
ATOM 707 C C . ARG A 1 88 ? 24.425 -16.662 -26.522 1.00 59.38 88 ARG A C 1
ATOM 709 O O . ARG A 1 88 ? 24.347 -17.173 -27.638 1.00 59.38 88 ARG A O 1
ATOM 716 N N . PHE A 1 89 ? 25.523 -16.048 -26.072 1.00 63.84 89 PHE A N 1
ATOM 717 C CA . PHE A 1 89 ? 26.792 -15.999 -26.811 1.00 63.84 89 PHE A CA 1
ATOM 718 C C . PHE A 1 89 ? 27.470 -17.374 -26.877 1.00 63.84 89 PHE A C 1
ATOM 720 O O . PHE A 1 89 ? 27.737 -17.855 -27.973 1.00 63.84 89 PHE A O 1
ATOM 727 N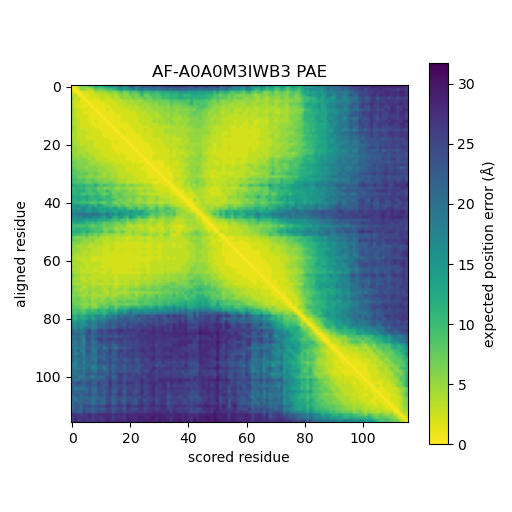 N . VAL A 1 90 ? 27.618 -18.073 -25.745 1.00 70.38 90 VAL A N 1
ATOM 728 C CA . VAL A 1 90 ? 28.240 -19.415 -25.710 1.00 70.38 90 VAL A CA 1
ATOM 729 C C . VAL A 1 90 ? 27.484 -20.422 -26.589 1.00 70.38 90 VAL A C 1
ATOM 731 O O . VAL A 1 90 ? 28.096 -21.201 -27.325 1.00 70.38 90 VAL A O 1
ATOM 734 N N . TYR A 1 91 ? 26.147 -20.391 -26.572 1.00 73.56 91 TYR A N 1
ATOM 735 C CA . TYR A 1 91 ? 25.341 -21.259 -27.436 1.00 73.56 91 TYR A CA 1
ATOM 736 C C . TYR A 1 91 ? 25.476 -20.894 -28.922 1.00 73.56 91 TYR A C 1
ATOM 738 O O . TYR A 1 91 ? 25.579 -21.788 -29.762 1.00 73.56 91 TYR A O 1
ATOM 746 N N . ARG A 1 92 ? 25.521 -19.596 -29.260 1.00 73.12 92 ARG A N 1
ATOM 747 C CA . ARG A 1 92 ? 25.766 -19.125 -30.635 1.00 73.12 92 ARG A CA 1
ATOM 748 C C . ARG A 1 92 ? 27.107 -19.615 -31.173 1.00 73.12 92 ARG A C 1
ATOM 750 O O . ARG A 1 92 ? 27.133 -20.148 -32.277 1.00 73.12 92 ARG A O 1
ATOM 757 N N . ASP A 1 93 ? 28.176 -19.480 -30.395 1.00 77.75 93 ASP A N 1
ATOM 758 C CA . ASP A 1 93 ? 29.525 -19.864 -30.825 1.00 77.75 93 ASP A CA 1
ATOM 759 C C . ASP A 1 93 ? 29.629 -21.379 -31.048 1.00 77.75 93 ASP A C 1
ATOM 761 O O . ASP A 1 93 ? 30.179 -21.843 -32.049 1.00 77.75 93 ASP A O 1
ATOM 765 N N . THR A 1 94 ? 29.008 -22.163 -30.160 1.00 77.31 94 THR A N 1
ATOM 766 C CA . THR A 1 94 ? 28.958 -23.628 -30.281 1.00 77.31 94 THR A CA 1
ATOM 767 C C . THR A 1 94 ? 28.154 -24.064 -31.512 1.00 77.31 94 THR A C 1
ATOM 769 O O . THR A 1 94 ? 28.549 -24.989 -32.226 1.00 77.31 94 THR A O 1
ATOM 772 N N . LEU A 1 95 ? 27.039 -23.385 -31.801 1.00 82.50 95 LEU A N 1
ATOM 773 C CA . LEU A 1 95 ? 26.181 -23.688 -32.947 1.00 82.50 95 LEU A CA 1
ATOM 774 C C . LEU A 1 95 ? 26.851 -23.334 -34.286 1.00 82.50 95 LEU A C 1
ATOM 776 O O . LEU A 1 95 ? 26.765 -24.116 -35.232 1.00 82.50 95 LEU A O 1
ATOM 780 N N . GLU A 1 96 ? 27.553 -22.201 -34.370 1.00 85.25 96 GLU A N 1
ATOM 781 C CA . GLU A 1 96 ? 28.318 -21.794 -35.562 1.00 85.25 96 GLU A CA 1
ATOM 782 C C . GLU A 1 96 ? 29.449 -22.783 -35.878 1.00 85.25 96 GLU A C 1
ATOM 784 O O . GLU A 1 96 ? 29.666 -23.141 -37.040 1.00 85.25 96 GLU A O 1
ATOM 789 N N . LEU A 1 97 ? 30.133 -23.300 -34.853 1.00 85.06 97 LEU A N 1
ATOM 790 C CA . LEU A 1 97 ? 31.186 -24.303 -35.021 1.00 85.06 97 LEU A CA 1
ATOM 791 C C . LEU A 1 97 ? 30.625 -25.632 -35.551 1.00 85.06 97 LEU A C 1
ATOM 793 O O . LEU A 1 97 ? 31.191 -26.242 -36.463 1.00 85.06 97 LEU A O 1
ATOM 797 N N . LEU A 1 98 ? 29.464 -26.046 -35.043 1.00 85.50 98 LEU A N 1
ATOM 798 C CA . LEU A 1 98 ? 28.776 -27.259 -35.483 1.00 85.50 98 LEU A CA 1
ATOM 799 C C . LEU A 1 98 ? 28.248 -27.118 -36.922 1.00 85.50 98 LEU A C 1
ATOM 801 O O . LEU A 1 98 ? 28.430 -28.019 -37.743 1.00 85.50 98 LEU A O 1
ATOM 805 N N . LEU A 1 99 ? 27.686 -25.957 -37.274 1.00 87.06 99 LEU A N 1
ATOM 806 C CA . LEU A 1 99 ? 27.250 -25.643 -38.638 1.00 87.06 99 LEU A CA 1
ATOM 807 C C . LEU A 1 99 ? 28.421 -25.577 -39.626 1.00 87.06 99 LEU A C 1
ATOM 809 O O . LEU A 1 99 ? 28.295 -26.071 -40.749 1.00 87.06 99 LEU A O 1
ATOM 813 N N . ASN A 1 100 ? 29.569 -25.024 -39.229 1.00 86.56 100 ASN A N 1
ATOM 814 C CA . ASN A 1 100 ? 30.765 -25.006 -40.072 1.00 86.56 100 ASN A CA 1
ATOM 815 C C . ASN A 1 100 ? 31.333 -26.408 -40.308 1.00 86.56 100 ASN A C 1
ATOM 817 O O . ASN A 1 100 ? 31.694 -26.721 -41.447 1.00 86.56 100 ASN A O 1
ATOM 821 N N . ASN A 1 101 ? 31.327 -27.276 -39.294 1.00 85.75 101 ASN A N 1
ATOM 822 C CA . ASN A 1 101 ? 31.687 -28.684 -39.469 1.00 85.75 101 ASN A CA 1
ATOM 823 C C . ASN A 1 101 ? 30.726 -29.401 -40.425 1.00 85.75 101 ASN A C 1
ATOM 825 O O . ASN A 1 101 ? 31.174 -30.078 -41.352 1.00 85.75 101 ASN A O 1
ATOM 829 N N . MET A 1 102 ? 29.413 -29.187 -40.289 1.00 86.69 102 MET A N 1
ATOM 830 C CA . MET A 1 102 ? 28.435 -29.781 -41.209 1.00 86.69 102 MET A CA 1
ATOM 831 C C . MET A 1 102 ? 28.574 -29.259 -42.646 1.00 86.69 102 MET A C 1
ATOM 833 O O . MET A 1 102 ? 28.496 -30.039 -43.595 1.00 86.69 102 MET A O 1
ATOM 837 N N . ARG A 1 103 ? 28.856 -27.964 -42.842 1.00 85.75 103 ARG A N 1
ATOM 838 C CA . ARG A 1 103 ? 29.156 -27.402 -44.175 1.00 85.75 103 ARG A CA 1
ATOM 839 C C . ARG A 1 103 ? 30.470 -27.928 -44.753 1.00 85.75 103 ARG A C 1
ATOM 841 O O . ARG A 1 103 ? 30.593 -28.033 -45.972 1.00 85.75 103 ARG A O 1
ATOM 848 N N . GLY A 1 104 ? 31.463 -28.226 -43.916 1.00 82.50 104 GLY A N 1
ATOM 849 C CA . GLY A 1 104 ? 32.703 -28.891 -44.327 1.00 82.50 104 GLY A CA 1
ATOM 850 C C . GLY A 1 104 ? 32.430 -30.287 -44.882 1.00 82.50 104 GLY A C 1
ATOM 851 O O . GLY A 1 104 ? 32.851 -30.598 -45.994 1.00 82.50 104 GLY A O 1
ATOM 852 N N . ILE A 1 105 ? 31.627 -31.073 -44.163 1.00 84.00 105 ILE A N 1
ATOM 853 C CA . ILE A 1 105 ? 31.202 -32.416 -44.580 1.00 84.00 105 ILE A CA 1
ATOM 854 C C . ILE A 1 105 ? 30.390 -32.359 -45.881 1.00 84.00 105 ILE A C 1
ATOM 856 O O . ILE A 1 105 ? 30.673 -33.111 -46.811 1.00 84.00 105 ILE A O 1
ATOM 860 N N . LEU A 1 106 ? 29.443 -31.421 -46.006 1.00 81.69 106 LEU A N 1
ATOM 861 C CA . LEU A 1 106 ? 28.665 -31.252 -47.240 1.00 81.69 106 LEU A CA 1
ATOM 862 C C . LEU A 1 106 ? 29.540 -30.891 -48.450 1.00 81.69 106 LEU A C 1
ATOM 864 O O . LEU A 1 106 ? 29.289 -31.368 -49.556 1.00 81.69 106 LEU A O 1
ATOM 868 N N . ARG A 1 107 ? 30.575 -30.060 -48.258 1.00 82.50 107 ARG A N 1
ATOM 869 C CA . ARG A 1 107 ? 31.544 -29.734 -49.318 1.00 82.50 107 ARG A CA 1
ATOM 870 C C . ARG A 1 107 ? 32.359 -30.954 -49.738 1.00 82.50 107 ARG A C 1
ATOM 872 O O . ARG A 1 107 ? 32.613 -31.122 -50.926 1.00 82.50 107 ARG A O 1
ATOM 879 N N . LEU A 1 108 ? 32.715 -31.814 -48.789 1.00 79.81 108 LEU A N 1
ATOM 880 C CA . LEU A 1 108 ? 33.469 -33.043 -49.035 1.00 79.81 108 LEU A CA 1
ATOM 881 C C . LEU A 1 108 ? 32.630 -34.060 -49.826 1.00 79.81 108 LEU A C 1
ATOM 883 O O . LEU A 1 108 ? 33.085 -34.572 -50.844 1.00 79.81 108 LEU A O 1
ATOM 887 N N . ILE A 1 109 ? 31.364 -34.251 -49.440 1.00 80.56 109 ILE A N 1
ATOM 888 C CA . ILE A 1 109 ? 30.407 -35.103 -50.168 1.00 80.56 109 ILE A CA 1
ATOM 889 C C . ILE A 1 109 ? 30.173 -34.570 -51.586 1.00 80.56 109 ILE A C 1
ATOM 891 O O . ILE A 1 109 ? 30.234 -35.330 -52.550 1.00 80.56 109 ILE A O 1
ATOM 895 N N . ARG A 1 110 ? 29.967 -33.255 -51.740 1.00 81.25 110 ARG A N 1
ATOM 896 C CA . ARG A 1 110 ? 29.795 -32.624 -53.057 1.00 81.25 110 ARG A CA 1
ATOM 897 C C . ARG A 1 110 ? 31.047 -32.745 -53.933 1.00 81.25 110 ARG A C 1
ATOM 899 O O . ARG A 1 110 ? 30.903 -32.884 -55.140 1.00 81.25 110 ARG A O 1
ATOM 906 N N . SER A 1 111 ? 32.248 -32.722 -53.354 1.00 79.69 111 SER A N 1
ATOM 907 C CA . SER A 1 111 ? 33.494 -32.923 -54.103 1.00 79.69 111 SER A CA 1
ATOM 908 C C . SER A 1 111 ? 33.664 -34.363 -54.584 1.00 79.69 111 SER A C 1
ATOM 910 O O . SER A 1 111 ? 34.200 -34.561 -55.663 1.00 79.69 111 SER A O 1
ATOM 912 N N . ILE A 1 112 ? 33.214 -35.359 -53.815 1.00 76.50 112 ILE A N 1
ATOM 913 C CA . ILE A 1 112 ? 33.282 -36.775 -54.213 1.00 76.50 112 ILE A CA 1
ATOM 914 C C . ILE A 1 112 ? 32.247 -37.079 -55.305 1.00 76.50 112 ILE A C 1
ATOM 916 O O . ILE A 1 112 ? 32.552 -37.781 -56.264 1.00 76.50 112 ILE A O 1
ATOM 920 N N . LEU A 1 113 ? 31.040 -36.517 -55.191 1.00 71.06 113 LEU A N 1
ATOM 921 C CA . LEU A 1 113 ? 29.936 -36.775 -56.122 1.00 71.06 113 LEU A CA 1
ATOM 922 C C . LEU A 1 113 ? 30.118 -36.113 -57.503 1.00 71.06 113 LEU A C 1
ATOM 924 O O . LEU A 1 113 ? 29.452 -36.513 -58.444 1.00 71.06 113 LEU A O 1
ATOM 928 N N . PHE A 1 114 ? 30.989 -35.105 -57.629 1.00 63.78 114 PHE A N 1
ATOM 929 C CA . PHE A 1 114 ? 31.249 -34.383 -58.889 1.00 63.78 114 PHE A CA 1
ATOM 930 C C . PHE A 1 114 ? 32.505 -34.884 -59.633 1.00 63.78 114 PHE A C 1
ATOM 932 O O . PHE A 1 114 ? 32.899 -34.299 -60.638 1.00 63.78 114 PHE A O 1
ATOM 939 N N . ILE A 1 115 ? 33.170 -35.921 -59.105 1.00 60.03 115 ILE A N 1
ATOM 940 C CA . ILE A 1 115 ? 34.345 -36.575 -59.716 1.00 60.03 115 ILE A CA 1
ATOM 941 C C . ILE A 1 115 ? 33.941 -37.840 -60.516 1.00 60.03 115 ILE A C 1
ATOM 943 O O . ILE A 1 115 ? 34.773 -38.403 -61.224 1.00 60.03 115 ILE A O 1
ATOM 947 N N . TYR A 1 116 ? 32.666 -38.243 -60.465 1.00 49.53 116 TYR A N 1
ATOM 948 C CA . TYR A 1 116 ? 32.033 -39.215 -61.372 1.00 49.53 116 TYR A CA 1
ATOM 949 C C . TYR A 1 116 ? 31.109 -38.497 -62.358 1.00 49.53 116 TYR A C 1
ATOM 951 O O . TYR A 1 116 ? 30.981 -39.001 -63.495 1.00 49.53 116 TYR A O 1
#

Secondary structure (DSSP, 8-state):
--HHHHHHHHHHHHHHHHHHHHHHHHHHHHHHHTT-EEE-TTSS---EEESTHHHHHHHHHHHHHHHHTHHHHHHHHHHHHHHHHHHHHHHHHHHHHHHHHHHHHHHHHHHHHT--